Protein AF-A0A4Z0ZA68-F1 (afdb_monomer_lite)

Structure (mmCIF, N/CA/C/O backbone):
data_AF-A0A4Z0ZA68-F1
#
_entry.id   AF-A0A4Z0ZA68-F1
#
loop_
_atom_site.group_PDB
_atom_site.id
_atom_site.type_symbol
_atom_site.label_atom_id
_atom_site.label_alt_id
_atom_site.label_comp_id
_atom_site.label_asym_id
_atom_site.label_entity_id
_atom_site.label_seq_id
_atom_site.pdbx_PDB_ins_code
_atom_site.Cartn_x
_atom_site.Cartn_y
_atom_site.Cartn_z
_atom_site.occupancy
_atom_site.B_iso_or_equiv
_atom_site.auth_seq_id
_atom_site.auth_comp_id
_atom_site.auth_asym_id
_atom_site.auth_atom_id
_atom_site.pdbx_PDB_model_num
ATOM 1 N N . 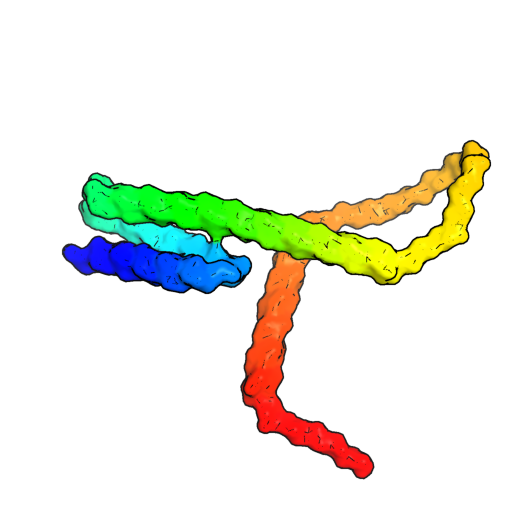MET A 1 1 ? 18.724 -2.499 -18.496 1.00 59.75 1 MET A N 1
ATOM 2 C CA . MET A 1 1 ? 17.444 -3.239 -18.357 1.00 59.75 1 MET A CA 1
ATOM 3 C C . MET A 1 1 ? 17.122 -3.664 -16.918 1.00 59.75 1 MET A C 1
ATOM 5 O O . MET A 1 1 ? 15.944 -3.691 -16.587 1.00 59.75 1 MET A O 1
ATOM 9 N N . ALA A 1 2 ? 18.108 -3.912 -16.040 1.00 76.56 2 ALA A N 1
ATOM 10 C CA . ALA A 1 2 ? 17.875 -4.369 -14.658 1.00 76.56 2 ALA A CA 1
ATOM 11 C C . ALA A 1 2 ? 16.949 -3.466 -13.809 1.00 76.56 2 ALA A C 1
ATOM 13 O O . ALA A 1 2 ? 16.067 -3.972 -13.122 1.00 76.56 2 ALA A O 1
ATOM 14 N N . ALA A 1 3 ? 17.085 -2.137 -13.904 1.00 80.25 3 ALA A N 1
ATOM 15 C CA . ALA A 1 3 ? 16.267 -1.203 -13.119 1.00 80.25 3 ALA A CA 1
ATOM 16 C C . ALA A 1 3 ? 14.764 -1.285 -13.448 1.00 80.25 3 ALA A C 1
ATOM 18 O O . ALA A 1 3 ? 13.929 -1.207 -12.553 1.00 80.25 3 ALA A O 1
ATOM 19 N N . PHE A 1 4 ? 14.404 -1.483 -14.720 1.00 85.81 4 PHE A N 1
ATOM 20 C CA . PHE A 1 4 ? 12.999 -1.595 -15.121 1.00 85.81 4 PHE A CA 1
ATOM 21 C C . PHE A 1 4 ? 12.378 -2.924 -14.672 1.00 85.81 4 PHE A C 1
ATOM 23 O O . PHE A 1 4 ? 11.275 -2.925 -14.134 1.00 85.81 4 PHE A O 1
ATOM 30 N N . ALA A 1 5 ? 13.109 -4.035 -14.808 1.00 88.81 5 ALA A N 1
ATOM 31 C CA . ALA A 1 5 ? 12.667 -5.334 -14.300 1.00 88.81 5 ALA A CA 1
ATOM 32 C C . ALA A 1 5 ? 12.456 -5.305 -12.774 1.00 88.81 5 ALA A C 1
ATOM 34 O O . ALA A 1 5 ? 11.487 -5.860 -12.260 1.00 88.81 5 ALA A O 1
ATOM 35 N N . HIS A 1 6 ? 13.321 -4.592 -12.049 1.00 90.94 6 HIS A N 1
ATOM 36 C CA . HIS A 1 6 ? 13.163 -4.398 -10.613 1.00 90.94 6 HIS A CA 1
ATOM 37 C C . HIS A 1 6 ? 11.905 -3.580 -10.263 1.00 90.94 6 HIS A C 1
ATOM 39 O O . HIS A 1 6 ? 11.153 -3.969 -9.373 1.00 90.94 6 HIS A O 1
ATOM 45 N N . LEU A 1 7 ? 11.601 -2.515 -11.017 1.00 91.94 7 LEU A N 1
ATOM 46 C CA . LEU A 1 7 ? 10.350 -1.756 -10.860 1.00 91.94 7 LEU A CA 1
ATOM 47 C C . LEU A 1 7 ? 9.101 -2.611 -11.127 1.00 91.94 7 LEU A C 1
ATOM 49 O O . LEU A 1 7 ? 8.105 -2.475 -10.419 1.00 91.94 7 LEU A O 1
ATOM 53 N N . GLN A 1 8 ? 9.145 -3.508 -12.114 1.00 92.75 8 GLN A N 1
ATOM 54 C CA . GLN A 1 8 ? 8.050 -4.448 -12.373 1.00 92.75 8 GLN A CA 1
ATOM 55 C C . GLN A 1 8 ? 7.864 -5.446 -11.225 1.00 92.75 8 GLN A C 1
ATOM 57 O O . GLN A 1 8 ? 6.730 -5.722 -10.839 1.00 92.75 8 GLN A O 1
ATOM 62 N N . ASN A 1 9 ? 8.960 -5.944 -10.646 1.00 94.31 9 ASN A N 1
ATOM 63 C CA . ASN A 1 9 ? 8.906 -6.830 -9.485 1.00 94.31 9 ASN A CA 1
ATOM 64 C C . ASN A 1 9 ? 8.286 -6.113 -8.273 1.00 94.31 9 ASN A C 1
ATOM 66 O O . ASN A 1 9 ? 7.350 -6.629 -7.672 1.00 94.31 9 ASN A O 1
ATOM 70 N N . LEU A 1 10 ? 8.709 -4.878 -7.982 1.00 93.25 10 LEU A N 1
ATOM 71 C CA . LEU A 1 10 ? 8.099 -4.067 -6.922 1.00 93.25 10 LEU A CA 1
ATOM 72 C C . LEU A 1 10 ? 6.602 -3.830 -7.164 1.00 93.25 10 LEU A C 1
ATOM 74 O O . LEU A 1 10 ? 5.805 -3.955 -6.239 1.00 93.25 10 LEU A O 1
ATOM 78 N N . HIS A 1 11 ? 6.193 -3.556 -8.406 1.00 94.75 11 HIS A N 1
ATOM 79 C CA . HIS A 1 11 ? 4.773 -3.434 -8.746 1.00 94.75 11 HIS A CA 1
ATOM 80 C C . HIS A 1 11 ? 3.997 -4.737 -8.474 1.00 94.75 11 HIS A C 1
ATOM 82 O O . HIS A 1 11 ? 2.911 -4.686 -7.899 1.00 94.75 11 HIS A O 1
ATOM 88 N N . ALA A 1 12 ? 4.552 -5.899 -8.831 1.00 94.81 12 ALA A N 1
ATOM 89 C CA . ALA A 1 12 ? 3.939 -7.199 -8.545 1.00 94.81 12 ALA A CA 1
ATOM 90 C C . ALA A 1 12 ? 3.862 -7.499 -7.034 1.00 94.81 12 ALA A C 1
ATOM 92 O O . ALA A 1 12 ? 2.867 -8.035 -6.543 1.00 94.81 12 ALA A O 1
ATOM 93 N N . GLN A 1 13 ? 4.884 -7.109 -6.269 1.00 95.00 13 GLN A N 1
ATOM 94 C CA . GLN A 1 13 ? 4.868 -7.221 -4.810 1.00 95.00 13 GLN A CA 1
ATOM 95 C C . GLN A 1 13 ? 3.766 -6.359 -4.194 1.00 95.00 13 GLN A C 1
ATOM 97 O O . GLN A 1 13 ? 3.031 -6.847 -3.339 1.00 95.00 13 GLN A O 1
ATOM 102 N N . ILE A 1 14 ? 3.590 -5.120 -4.668 1.00 94.38 14 ILE A N 1
ATOM 103 C CA . ILE A 1 14 ? 2.505 -4.240 -4.217 1.00 94.38 14 ILE A CA 1
ATOM 104 C C . ILE A 1 14 ? 1.148 -4.908 -4.457 1.00 94.38 14 ILE A C 1
ATOM 106 O O . ILE A 1 14 ? 0.334 -4.966 -3.539 1.00 94.38 14 ILE A O 1
ATOM 110 N N . THR A 1 15 ? 0.905 -5.473 -5.644 1.00 93.56 15 THR A N 1
ATOM 111 C CA . THR A 1 15 ? -0.368 -6.159 -5.920 1.00 93.56 15 THR A CA 1
ATOM 112 C C . THR A 1 15 ? -0.589 -7.378 -5.026 1.00 93.56 15 THR A C 1
ATOM 114 O O . THR A 1 15 ? -1.704 -7.581 -4.554 1.00 93.56 15 THR A O 1
ATOM 117 N N . ASN A 1 16 ? 0.463 -8.146 -4.725 1.00 94.69 16 ASN A N 1
ATOM 118 C CA . ASN A 1 16 ? 0.367 -9.302 -3.830 1.00 94.69 16 ASN A CA 1
ATOM 119 C C . ASN A 1 16 ? 0.073 -8.889 -2.383 1.00 94.69 16 ASN A C 1
ATOM 121 O O . ASN A 1 16 ? -0.750 -9.515 -1.723 1.00 94.69 16 ASN A O 1
ATOM 125 N N . ILE A 1 17 ? 0.698 -7.813 -1.895 1.00 91.06 17 ILE A N 1
ATOM 126 C CA . ILE A 1 17 ? 0.417 -7.264 -0.561 1.00 91.06 17 ILE A CA 1
ATOM 127 C C . ILE A 1 17 ? -1.041 -6.793 -0.482 1.00 91.06 17 ILE A C 1
ATOM 129 O O . ILE A 1 17 ? -1.733 -7.063 0.498 1.00 91.06 17 ILE A O 1
ATOM 133 N N . LEU A 1 18 ? -1.526 -6.118 -1.527 1.00 91.81 18 LEU A N 1
ATOM 134 C CA . LEU A 1 18 ? -2.895 -5.604 -1.584 1.00 91.81 18 LEU A CA 1
ATOM 135 C C . LEU A 1 18 ? -3.963 -6.690 -1.764 1.00 91.81 18 LEU A C 1
ATOM 137 O O . LEU A 1 18 ? -5.137 -6.404 -1.532 1.00 91.81 18 LEU A O 1
ATOM 141 N N . ALA A 1 19 ? -3.584 -7.918 -2.129 1.00 91.75 19 ALA A N 1
ATOM 142 C CA . ALA A 1 19 ? -4.512 -9.044 -2.223 1.00 91.75 19 ALA A CA 1
ATOM 143 C C . ALA A 1 19 ? -5.084 -9.454 -0.855 1.00 91.75 19 ALA A C 1
ATOM 145 O O . ALA A 1 19 ? -6.187 -9.994 -0.791 1.00 91.75 19 ALA A O 1
ATOM 146 N N . VAL A 1 20 ? -4.367 -9.167 0.239 1.00 90.00 20 VAL A N 1
ATOM 147 C CA . VAL A 1 20 ? -4.823 -9.425 1.611 1.00 90.00 20 VAL A CA 1
ATOM 148 C C . VAL A 1 20 ? -5.087 -8.083 2.302 1.00 90.00 20 VAL A C 1
ATOM 150 O O . VAL A 1 20 ? -4.148 -7.466 2.808 1.00 90.00 20 VAL A O 1
ATOM 153 N N . PRO A 1 21 ? -6.334 -7.581 2.323 1.00 85.88 21 PRO A N 1
ATOM 154 C CA . PRO A 1 21 ? -6.635 -6.256 2.855 1.00 85.88 21 PRO A CA 1
ATOM 155 C C . PRO A 1 21 ? -6.515 -6.228 4.385 1.00 85.88 21 PRO A C 1
ATOM 157 O O . PRO A 1 21 ? -7.303 -6.845 5.097 1.00 85.88 21 PRO A O 1
ATOM 160 N N . SER A 1 22 ? -5.542 -5.477 4.900 1.00 89.88 22 SER A N 1
ATOM 161 C CA . SER A 1 22 ? -5.359 -5.213 6.332 1.00 89.88 22 SER A CA 1
ATOM 162 C C . SER A 1 22 ? -4.625 -3.885 6.537 1.00 89.88 22 SER A C 1
ATOM 164 O O . SER A 1 22 ? -3.995 -3.378 5.605 1.00 89.88 22 SER A O 1
ATOM 166 N N . LEU A 1 23 ? -4.676 -3.318 7.750 1.00 87.31 23 LEU A N 1
ATOM 167 C CA . LEU A 1 23 ? -3.925 -2.099 8.079 1.00 87.31 23 LEU A CA 1
ATOM 168 C C . LEU A 1 23 ? -2.420 -2.294 7.813 1.00 87.31 23 LEU A C 1
ATOM 170 O O . LEU A 1 23 ? -1.803 -1.467 7.145 1.00 87.31 23 LEU A O 1
ATOM 174 N N . LEU A 1 24 ? -1.867 -3.426 8.262 1.00 90.38 24 LEU A N 1
ATOM 175 C CA . LEU A 1 24 ? -0.468 -3.803 8.054 1.00 90.38 24 LEU A CA 1
ATOM 176 C C . LEU A 1 24 ? -0.132 -3.934 6.565 1.00 90.38 24 LEU A C 1
ATOM 178 O O . LEU A 1 24 ? 0.884 -3.405 6.113 1.00 90.38 24 LEU A O 1
ATOM 182 N N . SER A 1 25 ? -1.003 -4.574 5.781 1.00 90.25 25 SER A N 1
ATOM 183 C CA . SER A 1 25 ? -0.822 -4.715 4.334 1.00 90.25 25 SER A CA 1
ATOM 184 C C . SER A 1 25 ? -0.792 -3.357 3.634 1.00 90.25 25 SER A C 1
ATOM 186 O O . SER A 1 25 ? 0.091 -3.107 2.818 1.00 90.25 25 SER A O 1
ATOM 188 N N . TYR A 1 26 ? -1.712 -2.445 3.966 1.00 90.81 26 TYR A N 1
ATOM 189 C CA . TYR A 1 26 ? -1.728 -1.108 3.367 1.00 90.81 26 TYR A CA 1
ATOM 190 C C . TYR A 1 26 ? -0.486 -0.295 3.740 1.00 90.81 26 TYR A C 1
ATOM 192 O O . TYR A 1 26 ? 0.100 0.342 2.866 1.00 90.81 26 TYR A O 1
ATOM 200 N N . SER A 1 27 ? -0.044 -0.352 4.998 1.00 91.69 27 SER A N 1
ATOM 201 C CA . SER A 1 27 ? 1.192 0.305 5.439 1.00 91.69 27 SER A CA 1
ATOM 202 C C . SER A 1 27 ? 2.419 -0.254 4.717 1.00 91.69 27 SER A C 1
ATOM 204 O O . SER A 1 27 ? 3.222 0.508 4.181 1.00 91.69 27 SER A O 1
ATOM 206 N N . ARG A 1 28 ? 2.529 -1.584 4.602 1.00 93.44 28 ARG A N 1
ATOM 207 C CA . ARG A 1 28 ? 3.628 -2.240 3.882 1.00 93.44 28 ARG A CA 1
ATOM 208 C C . ARG A 1 28 ? 3.626 -1.884 2.396 1.00 93.44 28 ARG A C 1
ATOM 210 O O . ARG A 1 28 ? 4.675 -1.562 1.846 1.00 93.44 28 ARG A O 1
ATOM 217 N N . ALA A 1 29 ? 2.453 -1.869 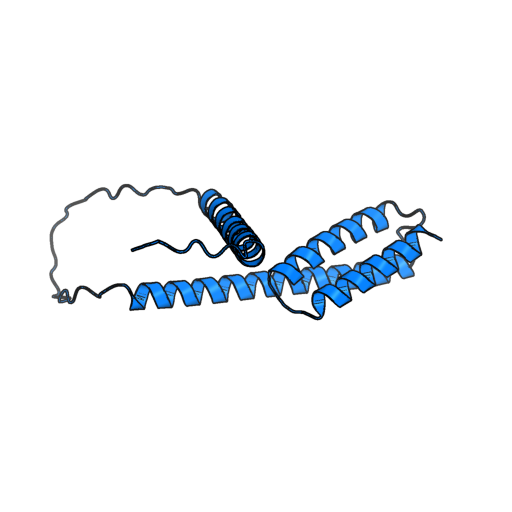1.760 1.00 94.06 29 ALA A N 1
ATOM 218 C CA . ALA A 1 29 ? 2.304 -1.455 0.368 1.00 94.06 29 ALA A CA 1
ATOM 219 C C . ALA A 1 29 ? 2.743 0.003 0.155 1.00 94.06 29 ALA A C 1
ATOM 221 O O . ALA A 1 29 ? 3.405 0.296 -0.840 1.00 94.06 29 ALA A O 1
ATOM 222 N N . LEU A 1 30 ? 2.432 0.913 1.087 1.00 94.75 30 LEU A N 1
ATOM 223 C CA . LEU A 1 30 ? 2.898 2.302 1.031 1.00 94.75 30 LEU A CA 1
ATOM 224 C C . LEU A 1 30 ? 4.428 2.396 1.076 1.00 94.75 30 LEU A C 1
ATOM 226 O O . LEU A 1 30 ? 5.003 3.094 0.240 1.00 94.75 30 LEU A O 1
ATOM 230 N N . SER A 1 31 ? 5.091 1.652 1.966 1.00 95.00 31 SER A N 1
ATOM 231 C CA . SER A 1 31 ? 6.559 1.602 2.022 1.00 95.00 31 SER A CA 1
ATOM 232 C C . SER A 1 31 ? 7.168 1.084 0.713 1.00 95.00 31 SER A C 1
ATOM 234 O O . SER A 1 31 ? 8.101 1.688 0.181 1.00 95.00 31 SER A O 1
ATOM 236 N N . THR A 1 32 ? 6.601 0.024 0.128 1.00 94.62 32 THR A N 1
ATOM 237 C CA . THR A 1 32 ? 7.058 -0.512 -1.166 1.00 94.62 32 THR A CA 1
ATOM 238 C C . THR A 1 32 ? 6.818 0.474 -2.320 1.00 94.62 32 THR A C 1
ATOM 240 O O . THR A 1 32 ? 7.647 0.591 -3.222 1.00 94.62 32 THR A O 1
ATOM 243 N N . ILE A 1 33 ? 5.724 1.246 -2.297 1.00 95.31 33 ILE A N 1
ATOM 244 C CA . ILE A 1 33 ? 5.459 2.315 -3.279 1.00 95.31 33 ILE A CA 1
ATOM 245 C C . ILE A 1 33 ? 6.492 3.447 -3.167 1.00 95.31 33 ILE A C 1
ATOM 247 O O . ILE A 1 33 ? 6.903 4.026 -4.181 1.00 95.31 33 ILE A O 1
ATOM 251 N N . GLU A 1 34 ? 6.924 3.792 -1.957 1.00 94.38 34 GLU A N 1
ATOM 252 C CA . GLU A 1 34 ? 7.966 4.801 -1.750 1.00 94.38 34 GLU A CA 1
ATOM 253 C C . GLU A 1 34 ? 9.318 4.340 -2.292 1.00 94.38 34 GLU A C 1
ATOM 255 O O . GLU A 1 34 ? 9.991 5.109 -2.985 1.00 94.38 34 GLU A O 1
ATOM 260 N N . GLU A 1 35 ? 9.684 3.082 -2.049 1.00 93.12 35 GLU A N 1
ATOM 261 C CA . GLU A 1 35 ? 10.866 2.450 -2.637 1.00 93.12 35 GLU A CA 1
ATOM 262 C C . GLU A 1 35 ? 10.795 2.454 -4.170 1.00 93.12 35 GLU A C 1
ATOM 264 O O . GLU A 1 35 ? 11.698 2.976 -4.831 1.00 93.12 35 GLU A O 1
ATOM 269 N N . PHE A 1 36 ? 9.671 2.001 -4.737 1.00 94.88 36 PHE A N 1
ATOM 270 C CA . PHE A 1 36 ? 9.407 2.069 -6.174 1.00 94.88 36 PHE A CA 1
ATOM 271 C C . PHE A 1 36 ? 9.624 3.489 -6.712 1.00 94.88 36 PHE A C 1
ATOM 273 O O . PHE A 1 36 ? 10.281 3.688 -7.733 1.00 94.88 36 PHE A O 1
ATOM 280 N N . THR A 1 37 ? 9.109 4.503 -6.015 1.00 92.75 37 THR A N 1
ATOM 281 C CA . THR A 1 37 ? 9.206 5.903 -6.447 1.00 92.75 37 THR A CA 1
ATOM 282 C C . THR A 1 37 ? 10.645 6.413 -6.426 1.00 92.75 37 THR A C 1
ATOM 284 O O . THR A 1 37 ? 11.038 7.147 -7.337 1.00 92.75 37 THR A O 1
ATOM 287 N N . LYS A 1 38 ? 11.443 6.029 -5.421 1.00 92.56 38 LYS A N 1
ATOM 288 C CA . LYS A 1 38 ? 12.871 6.379 -5.336 1.00 92.56 38 LYS A CA 1
ATOM 289 C C . LYS A 1 38 ? 13.634 5.802 -6.529 1.00 92.56 38 LYS A C 1
ATOM 291 O O . LYS A 1 38 ? 14.310 6.546 -7.237 1.00 92.56 38 LYS A O 1
ATOM 296 N N . ILE A 1 39 ? 13.434 4.518 -6.816 1.00 90.25 39 ILE A N 1
ATOM 297 C CA . ILE A 1 39 ? 14.114 3.817 -7.914 1.00 90.25 39 ILE A CA 1
ATOM 298 C C . ILE A 1 39 ? 13.647 4.335 -9.279 1.00 90.25 39 ILE A C 1
ATOM 300 O O . ILE A 1 39 ? 14.437 4.526 -10.201 1.00 90.25 39 ILE A O 1
ATOM 304 N N . ALA A 1 40 ? 12.361 4.645 -9.423 1.00 90.56 40 ALA A N 1
ATOM 305 C CA . ALA A 1 40 ? 11.818 5.170 -10.669 1.00 90.56 40 ALA A CA 1
ATOM 306 C C . ALA A 1 40 ? 12.244 6.623 -10.959 1.00 90.56 40 ALA A C 1
ATOM 308 O O . ALA A 1 40 ? 12.054 7.100 -12.082 1.00 90.56 40 ALA A O 1
ATOM 309 N N . LYS A 1 41 ? 12.778 7.345 -9.964 1.00 89.50 41 LYS A N 1
ATOM 310 C CA . LYS A 1 41 ? 13.415 8.662 -10.133 1.00 89.50 41 LYS A CA 1
ATOM 311 C C . LYS A 1 41 ? 14.902 8.542 -10.470 1.00 89.50 41 LYS A C 1
ATOM 313 O O . LYS A 1 41 ? 15.376 9.327 -11.279 1.00 89.50 41 LYS A O 1
ATOM 318 N N . SER A 1 42 ? 15.606 7.571 -9.887 1.00 88.06 42 SER A N 1
ATOM 319 C CA . SER A 1 42 ? 17.027 7.309 -10.167 1.00 88.06 42 SER A CA 1
ATOM 320 C C . SER A 1 42 ? 17.268 6.447 -11.413 1.00 88.06 42 SER A C 1
ATOM 322 O O . SER A 1 42 ? 18.410 6.259 -11.824 1.00 88.06 42 SER A O 1
ATOM 324 N N . SER A 1 43 ? 16.205 5.919 -12.026 1.00 87.81 43 SER A N 1
ATOM 325 C CA . SER A 1 43 ? 16.276 5.169 -13.280 1.00 87.81 43 SER A CA 1
ATOM 326 C C . SER A 1 43 ? 16.909 6.007 -14.401 1.00 87.81 43 SER A C 1
ATOM 328 O O . SER A 1 43 ? 16.565 7.180 -14.536 1.00 87.81 43 SER A O 1
ATOM 330 N N . PRO A 1 44 ? 17.747 5.410 -15.272 1.00 84.31 44 PRO A N 1
ATOM 331 C CA . PRO A 1 44 ? 18.401 6.116 -16.377 1.00 84.31 44 PRO A CA 1
ATOM 332 C C . PRO A 1 44 ? 17.426 6.713 -17.403 1.00 84.31 44 PRO A C 1
ATOM 334 O O . PRO A 1 44 ? 17.814 7.587 -18.169 1.00 84.31 44 PRO A O 1
ATOM 337 N N . ASN A 1 45 ? 16.165 6.263 -17.438 1.00 85.62 45 ASN A N 1
ATOM 338 C CA . ASN A 1 45 ? 15.134 6.859 -18.291 1.00 85.62 45 ASN A CA 1
ATOM 339 C C . ASN A 1 45 ? 13.798 7.025 -17.533 1.00 85.62 45 ASN A C 1
ATOM 341 O O . ASN A 1 45 ? 12.852 6.253 -17.736 1.00 85.62 45 ASN A O 1
ATOM 345 N N . PRO A 1 46 ? 13.704 8.015 -16.626 1.00 84.44 46 PRO A N 1
ATOM 346 C CA . PRO A 1 46 ? 12.597 8.142 -15.675 1.00 84.44 46 PRO A CA 1
ATOM 347 C C . PRO A 1 46 ? 11.279 8.597 -16.322 1.00 84.44 46 PRO A C 1
ATOM 349 O O . PRO A 1 46 ? 10.220 8.467 -15.694 1.00 84.44 46 PRO A O 1
ATOM 352 N N . HIS A 1 47 ? 11.353 9.108 -17.556 1.00 89.19 47 HIS A N 1
ATOM 353 C CA . HIS A 1 47 ? 10.234 9.574 -18.380 1.00 89.19 47 HIS A CA 1
ATOM 354 C C . HIS A 1 47 ? 9.815 8.566 -19.455 1.00 89.19 47 HIS A C 1
ATOM 356 O O . HIS A 1 47 ? 8.976 8.881 -20.295 1.00 89.19 47 HIS A O 1
ATOM 362 N N . SER A 1 48 ? 10.368 7.348 -19.438 1.00 91.62 48 SER A N 1
ATOM 363 C CA . SER A 1 48 ? 9.896 6.306 -20.348 1.00 91.62 48 SER A CA 1
ATOM 364 C C . SER A 1 48 ? 8.399 6.027 -20.120 1.00 91.62 48 SER A C 1
ATOM 366 O O . SER A 1 48 ? 7.953 5.959 -18.967 1.00 91.62 48 SER A O 1
ATOM 368 N N . PRO A 1 49 ? 7.604 5.837 -21.190 1.00 90.62 49 PRO A N 1
ATOM 369 C CA . PRO A 1 49 ? 6.153 5.665 -21.082 1.00 90.62 49 PRO A CA 1
ATOM 370 C C . PRO A 1 49 ? 5.770 4.473 -20.196 1.00 90.62 49 PRO A C 1
ATOM 372 O O . PRO A 1 49 ? 4.814 4.550 -19.428 1.00 90.62 49 PRO A O 1
ATOM 375 N N . ALA A 1 50 ? 6.571 3.404 -20.214 1.00 89.38 50 ALA A N 1
ATOM 376 C CA . ALA A 1 50 ? 6.371 2.239 -19.360 1.00 89.38 50 ALA A CA 1
ATOM 377 C C . ALA A 1 50 ? 6.554 2.554 -17.860 1.00 89.38 50 ALA A C 1
ATOM 379 O O . ALA A 1 50 ? 5.764 2.106 -17.031 1.00 89.38 50 ALA A O 1
ATOM 380 N N . ILE A 1 51 ? 7.560 3.359 -17.494 1.00 90.25 51 ILE A N 1
ATOM 381 C CA . ILE A 1 51 ? 7.762 3.792 -16.101 1.00 90.25 51 ILE A CA 1
ATOM 382 C C . ILE A 1 51 ? 6.654 4.755 -15.669 1.00 90.25 51 ILE A C 1
ATOM 384 O O . ILE A 1 51 ? 6.202 4.682 -14.528 1.00 90.25 51 ILE A O 1
ATOM 388 N N . LEU A 1 52 ? 6.192 5.634 -16.562 1.00 92.00 52 LEU A N 1
ATOM 389 C CA . LEU A 1 52 ? 5.077 6.540 -16.277 1.00 92.00 52 LEU A CA 1
ATOM 390 C C . LEU A 1 52 ? 3.770 5.779 -16.017 1.00 92.00 52 LEU A C 1
ATOM 392 O O . LEU A 1 52 ? 3.072 6.104 -15.057 1.00 92.00 52 LEU A O 1
ATOM 396 N N . ALA A 1 53 ? 3.480 4.734 -16.795 1.00 93.12 53 ALA A N 1
ATOM 397 C CA . ALA A 1 53 ? 2.324 3.867 -16.568 1.00 93.12 53 ALA A CA 1
ATOM 398 C C . ALA A 1 53 ? 2.388 3.173 -15.195 1.00 93.12 53 ALA A C 1
ATOM 400 O O . ALA A 1 53 ? 1.430 3.225 -14.424 1.00 93.12 53 ALA A O 1
AT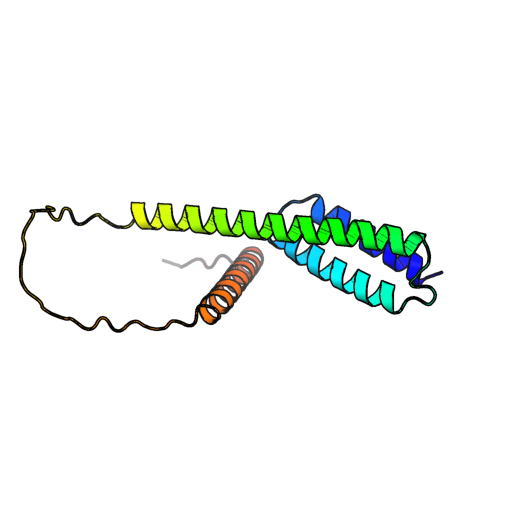OM 401 N N . LEU A 1 54 ? 3.543 2.600 -14.832 1.00 92.75 54 LEU A N 1
ATOM 402 C CA . LEU A 1 54 ? 3.725 1.985 -13.512 1.00 92.75 54 LEU A CA 1
ATOM 403 C C . LEU A 1 54 ? 3.625 3.015 -12.372 1.00 92.75 54 LEU A C 1
ATOM 405 O O . LEU A 1 54 ? 2.987 2.744 -11.357 1.00 92.75 54 LEU A O 1
ATOM 409 N N . LYS A 1 55 ? 4.189 4.220 -12.543 1.00 93.31 55 LYS A N 1
ATOM 410 C CA . LYS A 1 55 ? 4.041 5.330 -11.583 1.00 93.31 55 LYS A CA 1
ATOM 411 C C . LYS A 1 55 ? 2.576 5.710 -11.386 1.00 93.3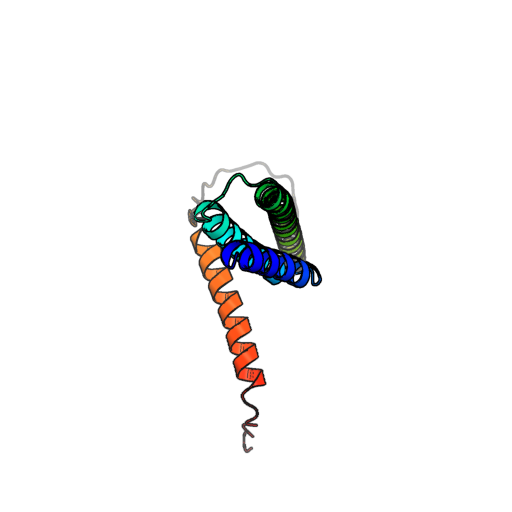1 55 LYS A C 1
ATOM 413 O O . LYS A 1 55 ? 2.163 5.937 -10.251 1.00 93.31 55 LYS A O 1
ATOM 418 N N . HIS A 1 56 ? 1.797 5.776 -12.464 1.00 94.38 56 HIS A N 1
ATOM 419 C CA . HIS A 1 56 ? 0.370 6.069 -12.383 1.00 94.38 56 HIS A CA 1
ATOM 420 C C . HIS A 1 56 ? -0.366 5.022 -11.536 1.00 94.38 56 HIS A C 1
ATOM 422 O O . HIS A 1 56 ? -1.050 5.394 -10.582 1.00 94.38 56 HIS A O 1
ATOM 428 N N . ASN A 1 57 ? -0.137 3.731 -11.791 1.00 93.75 57 ASN A N 1
ATOM 429 C CA . ASN A 1 57 ? -0.727 2.649 -10.997 1.00 93.75 57 ASN A CA 1
ATOM 430 C C . ASN A 1 57 ? -0.324 2.735 -9.517 1.00 93.75 57 ASN A C 1
ATOM 432 O O . ASN A 1 57 ? -1.182 2.684 -8.637 1.00 93.75 57 ASN A O 1
ATOM 436 N N . CYS A 1 58 ? 0.960 2.961 -9.226 1.00 93.75 58 CYS A N 1
ATOM 437 C CA . CYS A 1 58 ? 1.446 3.133 -7.854 1.00 93.75 58 CYS A CA 1
ATOM 438 C C . CYS A 1 58 ? 0.800 4.335 -7.141 1.00 93.75 58 CYS A C 1
ATOM 440 O O . CYS A 1 58 ? 0.500 4.255 -5.950 1.00 93.75 58 CYS A O 1
ATOM 442 N N . ASN A 1 59 ? 0.528 5.433 -7.853 1.00 93.81 59 ASN A N 1
ATOM 443 C CA . ASN A 1 59 ? -0.186 6.582 -7.291 1.00 93.81 59 ASN A CA 1
ATOM 444 C C . ASN A 1 59 ? -1.646 6.246 -6.956 1.00 93.81 59 ASN A C 1
ATOM 446 O O . ASN A 1 59 ? -2.143 6.660 -5.905 1.00 93.81 59 ASN A O 1
ATOM 450 N N . VAL A 1 60 ? -2.321 5.471 -7.811 1.00 94.75 60 VAL A N 1
ATOM 451 C CA . VAL A 1 60 ? -3.676 4.969 -7.538 1.00 94.75 60 VAL A CA 1
ATOM 452 C C . VAL A 1 60 ? -3.663 4.076 -6.297 1.00 94.75 60 VAL A C 1
ATOM 454 O O . VAL A 1 60 ? -4.437 4.312 -5.369 1.00 94.75 60 VAL A O 1
ATOM 457 N N . TYR A 1 61 ? -2.732 3.121 -6.212 1.00 93.69 61 TYR A N 1
ATOM 458 C CA . TYR A 1 61 ? -2.584 2.265 -5.032 1.00 93.69 61 TYR A CA 1
ATOM 459 C C . TYR A 1 61 ? -2.316 3.074 -3.763 1.00 93.69 61 TYR A C 1
ATOM 461 O O . TYR A 1 61 ? -2.958 2.832 -2.742 1.00 93.69 61 TYR A O 1
ATOM 469 N N . LYS A 1 62 ? -1.447 4.089 -3.824 1.00 94.62 62 LYS A N 1
ATOM 470 C CA . LYS A 1 62 ? -1.167 4.984 -2.694 1.00 94.62 62 LYS A CA 1
ATOM 471 C C . LYS A 1 62 ? -2.426 5.694 -2.203 1.00 94.62 62 LYS A C 1
ATOM 473 O O . LYS A 1 62 ? -2.658 5.777 -0.996 1.00 94.62 62 LYS A O 1
ATOM 478 N N . MET A 1 63 ? -3.241 6.220 -3.114 1.00 95.25 63 MET A N 1
ATOM 479 C CA . MET A 1 63 ? -4.496 6.883 -2.761 1.00 95.25 63 MET A CA 1
ATOM 480 C C . MET A 1 63 ? -5.470 5.909 -2.084 1.00 95.25 63 MET A C 1
ATOM 482 O O . MET A 1 63 ? -6.034 6.238 -1.037 1.00 95.25 63 MET A O 1
ATOM 486 N N . LEU A 1 64 ? -5.621 4.704 -2.643 1.00 92.44 64 LEU A N 1
ATOM 487 C CA . LEU A 1 64 ? -6.491 3.662 -2.098 1.00 92.44 64 LEU A CA 1
ATOM 488 C C . LEU A 1 64 ? -6.037 3.209 -0.708 1.00 92.44 64 LEU A C 1
ATOM 490 O O . LEU A 1 64 ? -6.854 3.195 0.207 1.00 92.44 64 LEU A O 1
ATOM 494 N N . CYS A 1 65 ? -4.742 2.942 -0.513 1.00 92.62 65 CYS A N 1
ATOM 495 C CA . CYS A 1 65 ? -4.183 2.563 0.788 1.00 92.62 65 CYS A CA 1
ATOM 496 C C . CYS A 1 65 ? -4.487 3.619 1.853 1.00 92.62 65 CYS A C 1
ATOM 498 O O . CYS A 1 65 ? -5.043 3.302 2.900 1.00 92.62 65 CYS A O 1
ATOM 500 N N . ASN A 1 66 ? -4.207 4.894 1.565 1.00 92.19 66 ASN A N 1
ATOM 501 C CA . ASN A 1 66 ? -4.477 5.986 2.503 1.00 92.19 66 ASN A CA 1
ATOM 502 C C . ASN A 1 66 ? -5.971 6.135 2.819 1.00 92.19 66 ASN A C 1
ATOM 504 O O . ASN A 1 66 ? -6.347 6.425 3.956 1.00 92.19 66 ASN A O 1
ATOM 508 N N . LYS A 1 67 ? -6.845 5.944 1.823 1.00 92.88 67 LYS A N 1
ATOM 509 C CA . LYS A 1 67 ? -8.297 5.961 2.033 1.00 92.88 67 LYS A CA 1
ATOM 510 C C . LYS A 1 67 ? -8.733 4.812 2.946 1.00 92.88 67 LYS A C 1
ATOM 512 O O . LYS A 1 67 ? -9.485 5.061 3.886 1.00 92.88 67 LYS A O 1
ATOM 517 N N . SER A 1 68 ? -8.239 3.601 2.701 1.00 91.56 68 SER A N 1
ATOM 518 C CA . SER A 1 68 ? -8.556 2.416 3.501 1.00 91.56 68 SER A CA 1
ATOM 519 C C . SER A 1 68 ? -8.035 2.527 4.930 1.00 91.56 68 SER A C 1
ATOM 521 O O . SER A 1 68 ? -8.792 2.273 5.859 1.00 91.56 68 SER A O 1
ATOM 523 N N . ILE A 1 69 ? -6.799 2.996 5.126 1.00 91.31 69 ILE A N 1
ATOM 524 C CA . ILE A 1 69 ? -6.219 3.234 6.457 1.00 91.31 69 ILE A CA 1
ATOM 525 C C . ILE A 1 69 ? -7.092 4.203 7.258 1.00 91.31 69 ILE A C 1
ATOM 527 O O . ILE A 1 69 ? -7.506 3.880 8.368 1.00 91.31 69 ILE A O 1
ATOM 531 N N . ARG A 1 70 ? -7.456 5.358 6.681 1.00 91.56 70 ARG A N 1
ATOM 532 C CA . ARG A 1 70 ? -8.347 6.320 7.354 1.00 91.56 70 ARG A CA 1
ATOM 533 C C . ARG A 1 70 ? -9.692 5.703 7.724 1.00 91.56 70 ARG A C 1
ATOM 535 O O . ARG A 1 70 ? -10.208 5.971 8.804 1.00 91.56 70 ARG A O 1
ATOM 542 N N . HIS A 1 71 ? -10.260 4.891 6.835 1.00 90.75 71 HIS A N 1
ATOM 543 C CA . HIS A 1 71 ? -11.534 4.236 7.096 1.00 90.75 71 HIS A CA 1
ATOM 544 C C . HIS A 1 71 ? -11.436 3.220 8.240 1.00 90.75 71 HIS A C 1
ATOM 546 O O . HIS A 1 71 ? -12.271 3.250 9.140 1.00 90.75 71 HIS A O 1
ATOM 552 N N . LEU A 1 72 ? -10.400 2.376 8.242 1.00 87.81 72 LEU A N 1
ATOM 553 C CA . LEU A 1 72 ? -10.164 1.378 9.287 1.00 87.81 72 LEU A CA 1
ATOM 554 C C . LEU A 1 72 ? -9.920 2.030 10.653 1.00 87.81 72 LEU A C 1
ATOM 556 O O . LEU A 1 72 ? -10.518 1.611 11.639 1.00 87.81 72 LEU A O 1
ATOM 560 N N . ILE A 1 73 ? -9.125 3.103 10.706 1.00 88.44 73 ILE A N 1
ATOM 561 C CA . ILE A 1 73 ? -8.885 3.860 11.945 1.00 88.44 73 ILE A CA 1
ATOM 562 C C . ILE A 1 73 ? -10.191 4.474 12.470 1.00 88.44 73 ILE A C 1
ATOM 564 O O . ILE A 1 73 ? -10.497 4.361 13.656 1.00 88.44 73 ILE A O 1
ATOM 568 N N . ALA A 1 74 ? -11.001 5.082 11.596 1.00 88.25 74 ALA A N 1
ATOM 569 C CA . ALA A 1 74 ? -12.286 5.656 11.996 1.00 88.25 74 ALA A CA 1
ATOM 570 C C . ALA A 1 74 ? -13.265 4.588 12.515 1.00 88.25 74 ALA A C 1
ATOM 572 O O . ALA A 1 74 ? -13.977 4.824 13.492 1.00 88.25 74 ALA A O 1
ATOM 573 N N . GLN A 1 75 ? -13.292 3.406 11.891 1.00 88.69 75 GLN A N 1
ATOM 574 C CA . GLN A 1 75 ? -14.092 2.277 12.366 1.00 88.69 75 GLN A CA 1
ATOM 575 C C . GLN A 1 75 ? -13.620 1.775 13.736 1.00 88.69 75 GLN A C 1
ATOM 577 O O . GLN A 1 75 ? -14.457 1.565 14.616 1.00 88.69 75 GLN A O 1
ATOM 582 N N . ALA A 1 76 ? -12.306 1.626 13.930 1.00 86.06 76 ALA A N 1
ATOM 583 C CA . ALA A 1 76 ? -11.716 1.204 15.198 1.00 86.06 76 ALA A CA 1
ATOM 584 C C . ALA A 1 76 ? -12.052 2.193 16.327 1.00 86.06 76 ALA A C 1
ATOM 586 O O . ALA A 1 76 ? -12.600 1.789 17.351 1.00 86.06 76 ALA A O 1
ATOM 587 N N . SER A 1 77 ? -11.867 3.495 16.092 1.00 82.81 77 SER A N 1
ATOM 588 C CA . SER A 1 77 ? -12.211 4.546 17.060 1.00 82.81 77 SER A CA 1
ATOM 589 C C . SER A 1 77 ? -13.711 4.575 17.389 1.00 82.81 77 SER A C 1
ATOM 591 O O . SER A 1 77 ? -14.111 4.679 18.550 1.00 82.81 77 SER A O 1
ATOM 593 N N . ALA A 1 78 ? -14.584 4.414 16.387 1.00 85.81 78 ALA A N 1
ATOM 594 C CA . ALA A 1 78 ? -16.026 4.346 16.617 1.00 85.81 78 ALA A CA 1
ATOM 595 C C . ALA A 1 78 ? -16.435 3.104 17.429 1.00 85.81 78 ALA A C 1
ATOM 597 O O . ALA A 1 78 ? -17.402 3.155 18.195 1.00 85.81 78 ALA A O 1
ATOM 598 N N . HIS A 1 79 ? -15.733 1.984 17.249 1.00 82.62 79 HIS A N 1
ATOM 599 C CA . HIS A 1 79 ? -15.947 0.764 18.020 1.00 82.62 79 HIS A CA 1
ATOM 600 C C . HIS A 1 79 ? -15.503 0.937 19.476 1.00 82.62 79 HIS A C 1
ATOM 602 O O . HIS A 1 79 ? -16.282 0.668 20.391 1.00 82.62 79 HIS A O 1
ATOM 608 N N . GLU A 1 80 ? -14.301 1.464 19.683 1.00 82.38 80 GLU A N 1
ATOM 609 C CA . GLU A 1 80 ? -13.738 1.782 20.993 1.00 82.38 80 GLU A CA 1
ATOM 610 C C . GLU A 1 80 ? -14.655 2.727 21.789 1.00 82.38 80 GLU A C 1
ATOM 612 O O . GLU A 1 80 ? -15.053 2.419 22.913 1.00 82.38 80 GLU A O 1
ATOM 617 N N . HIS A 1 81 ? -15.134 3.813 21.171 1.00 79.50 81 HIS A N 1
ATOM 618 C CA . HIS A 1 81 ? -16.079 4.742 21.806 1.00 79.50 81 HIS A CA 1
ATOM 619 C C . HIS A 1 81 ? -17.399 4.074 22.219 1.00 79.50 81 HIS A C 1
ATOM 621 O O . HIS A 1 81 ? -17.977 4.392 23.263 1.00 79.50 81 HIS A O 1
ATOM 627 N N . LYS A 1 82 ? -17.900 3.118 21.422 1.00 79.06 82 LYS A N 1
ATOM 628 C CA . LYS A 1 82 ? -19.086 2.323 21.785 1.00 79.06 82 LYS A CA 1
ATOM 629 C C . LYS A 1 82 ? -18.805 1.413 22.979 1.00 79.06 82 LYS A C 1
ATOM 631 O O . LYS A 1 82 ? -19.684 1.282 23.831 1.00 79.06 82 LYS A O 1
ATOM 636 N N . MET A 1 83 ? -17.622 0.806 23.052 1.00 78.25 83 MET A N 1
ATOM 637 C CA . MET A 1 83 ? -17.229 -0.037 24.183 1.00 78.25 83 MET A CA 1
ATOM 638 C C . MET A 1 83 ? -17.079 0.782 25.463 1.00 78.25 83 MET A C 1
ATOM 640 O O . MET A 1 83 ? -17.683 0.419 26.470 1.00 78.25 83 MET A O 1
ATOM 644 N N . TYR A 1 84 ? -16.425 1.946 25.416 1.00 72.62 84 TYR A N 1
ATOM 645 C CA . TYR A 1 84 ? -16.346 2.849 26.568 1.00 72.62 84 TYR A CA 1
ATOM 646 C C . TYR A 1 84 ? -17.718 3.326 27.047 1.00 72.62 84 TYR A C 1
ATOM 648 O O . TYR A 1 84 ? -17.975 3.340 28.247 1.00 72.62 84 TYR A O 1
ATOM 656 N N . ARG A 1 85 ? -18.652 3.650 26.141 1.00 70.31 85 ARG A N 1
ATOM 657 C CA . ARG A 1 85 ? -20.033 3.997 26.532 1.00 70.31 85 ARG A CA 1
ATOM 658 C C . ARG A 1 85 ? -20.790 2.848 27.196 1.00 70.31 85 ARG A C 1
ATOM 660 O O . ARG A 1 85 ? -21.679 3.114 27.996 1.00 70.31 85 ARG A O 1
ATOM 667 N N . ARG A 1 86 ? -20.495 1.599 26.828 1.00 70.25 86 ARG A N 1
ATOM 668 C CA . ARG A 1 86 ? -21.116 0.402 27.420 1.00 70.25 86 ARG A CA 1
ATOM 669 C C . ARG A 1 86 ? -20.488 0.033 28.762 1.00 70.25 86 ARG A C 1
ATOM 671 O O . ARG A 1 86 ? -21.210 -0.380 29.659 1.00 70.25 86 ARG A O 1
ATOM 678 N N . ALA A 1 87 ? -19.171 0.182 28.883 1.00 65.25 87 ALA A N 1
ATOM 679 C CA . ALA A 1 87 ? -18.410 -0.108 30.094 1.00 65.25 87 ALA A CA 1
ATOM 680 C C . ALA A 1 87 ? -18.512 1.009 31.142 1.00 65.25 87 ALA A C 1
ATOM 682 O O . ALA A 1 87 ? -18.345 0.750 32.329 1.00 65.25 87 ALA A O 1
ATOM 683 N N . SER A 1 88 ? -18.807 2.243 30.723 1.00 50.88 88 SER A N 1
ATOM 684 C CA . SER A 1 88 ? -19.128 3.338 31.632 1.00 50.88 88 SER A CA 1
ATOM 685 C C . SER A 1 88 ? -20.499 3.070 32.260 1.00 50.88 88 SER A C 1
ATOM 687 O O . SER A 1 88 ? -21.516 3.116 31.555 1.00 50.88 88 SER A O 1
ATOM 689 N N . PRO A 1 89 ? -20.578 2.809 33.577 1.00 55.25 89 PRO A N 1
ATOM 690 C CA . PRO A 1 89 ? -21.855 2.821 34.250 1.00 55.25 89 PRO A CA 1
ATOM 691 C C . PRO A 1 89 ? -22.326 4.268 34.174 1.00 55.25 89 PRO A C 1
ATOM 693 O O . PRO A 1 89 ? -21.732 5.152 34.791 1.00 55.25 89 PRO A O 1
ATOM 696 N N . ARG A 1 90 ? -23.388 4.541 33.408 1.00 54.00 90 ARG A N 1
ATOM 697 C CA . ARG A 1 90 ? -24.139 5.779 33.604 1.00 54.00 90 ARG A CA 1
ATOM 698 C C . ARG A 1 90 ? -24.495 5.822 35.085 1.00 54.00 90 ARG A C 1
ATOM 700 O O . ARG A 1 90 ? -25.368 5.075 35.527 1.00 54.00 90 ARG A O 1
ATOM 707 N N . ALA A 1 91 ? -23.830 6.705 35.827 1.00 50.22 91 ALA A N 1
ATOM 708 C CA . ALA A 1 91 ? -24.390 7.267 37.034 1.00 50.22 91 ALA A CA 1
ATOM 709 C C . ALA A 1 91 ? -25.808 7.693 36.652 1.00 50.22 91 ALA A C 1
ATOM 711 O O . ALA A 1 91 ? -26.001 8.562 35.798 1.00 50.22 91 ALA A O 1
ATOM 712 N N . ARG A 1 92 ? -26.806 6.999 37.201 1.00 45.38 92 ARG A N 1
ATOM 713 C CA . ARG A 1 92 ? -28.203 7.424 37.165 1.00 45.38 92 ARG A CA 1
ATOM 714 C C . ARG A 1 92 ? -28.310 8.672 38.046 1.00 45.38 92 ARG A C 1
ATOM 716 O O . ARG A 1 92 ? -28.843 8.616 39.142 1.00 45.38 92 ARG A O 1
ATOM 723 N N . GLY A 1 93 ? -27.706 9.770 37.608 1.00 44.78 93 GLY A N 1
ATOM 724 C CA . GLY A 1 93 ? -27.921 11.089 38.172 1.00 44.78 93 GLY A CA 1
ATOM 725 C C . GLY A 1 93 ? -29.085 11.698 37.420 1.00 44.78 93 GLY A C 1
ATOM 726 O O . GLY A 1 93 ? -28.955 11.995 36.233 1.00 44.78 93 GLY A O 1
ATOM 727 N N . ASN A 1 94 ? -30.228 11.801 38.093 1.00 40.28 94 ASN A N 1
ATOM 728 C CA . ASN A 1 94 ? -31.375 12.579 37.651 1.00 40.28 94 ASN A CA 1
ATOM 729 C C . ASN A 1 94 ? -30.903 13.908 37.056 1.00 40.28 94 ASN A C 1
ATOM 731 O O . ASN A 1 94 ? -30.251 14.702 37.731 1.00 40.28 94 ASN A O 1
ATOM 735 N N . VAL A 1 95 ? -31.259 14.156 35.797 1.00 42.78 95 VAL A N 1
ATOM 736 C CA . VAL A 1 95 ? -31.215 15.500 35.225 1.00 42.78 95 VAL A CA 1
ATOM 737 C C . VAL A 1 95 ? -32.431 16.234 35.784 1.00 42.78 95 VAL A C 1
ATOM 739 O O . VAL A 1 95 ? -33.446 16.389 35.109 1.00 42.78 95 VAL A O 1
ATOM 742 N N . GLU A 1 96 ? -32.361 16.610 37.059 1.00 40.34 96 GLU A N 1
ATOM 743 C CA . GLU A 1 96 ? -33.228 17.656 37.577 1.00 40.34 96 GLU A CA 1
ATOM 744 C C . GLU A 1 96 ? -32.703 18.988 37.053 1.00 40.34 96 GLU A C 1
ATOM 746 O O . GLU A 1 96 ? -31.529 19.334 37.186 1.00 40.34 96 GLU A O 1
ATOM 751 N N . ARG A 1 97 ? -33.600 19.701 36.371 1.00 50.66 97 ARG A N 1
ATOM 752 C CA . ARG A 1 97 ? -33.445 21.109 36.027 1.00 50.66 97 ARG A CA 1
ATOM 753 C C . ARG A 1 97 ? -33.164 21.875 37.319 1.00 50.66 97 ARG A C 1
ATOM 755 O O . ARG A 1 97 ? -34.033 21.937 38.179 1.00 50.66 97 ARG A O 1
ATOM 762 N N . GLY A 1 98 ? -31.986 22.468 37.420 1.00 34.16 98 GLY A N 1
ATOM 763 C CA . GLY A 1 98 ? -31.624 23.358 38.509 1.00 34.16 98 GLY A CA 1
ATOM 764 C C . GLY A 1 98 ? -30.587 24.342 38.008 1.00 34.16 98 GLY A C 1
ATOM 765 O O . GLY A 1 98 ? -29.417 23.992 37.860 1.00 34.16 98 GLY A O 1
ATOM 766 N N . ASP A 1 99 ? -31.053 25.546 37.690 1.00 50.03 99 ASP A N 1
ATOM 767 C CA . ASP A 1 99 ? -30.238 26.749 37.771 1.00 50.03 99 ASP A CA 1
ATOM 768 C C . ASP A 1 99 ? -29.513 26.765 39.124 1.00 50.03 99 ASP A C 1
ATOM 770 O O . ASP A 1 99 ? -30.125 26.507 40.156 1.00 50.03 99 ASP A O 1
ATOM 774 N N . GLU A 1 100 ? -28.212 27.052 39.089 1.00 41.16 100 GLU A N 1
ATOM 775 C CA . GLU A 1 100 ? -27.512 28.013 39.952 1.00 41.16 100 GLU A CA 1
ATOM 776 C C . GLU A 1 100 ? -26.089 27.584 40.332 1.00 41.16 100 GLU A C 1
ATOM 778 O O . GLU A 1 100 ? -25.760 26.435 40.619 1.00 41.16 100 GLU A O 1
ATOM 783 N N . SER A 1 101 ? -25.255 28.621 40.429 1.00 39.44 101 SER A N 1
ATOM 784 C CA . SER A 1 101 ? -24.015 28.713 41.205 1.00 39.44 101 SER A CA 1
ATOM 785 C C . SER A 1 101 ? -22.759 28.024 40.654 1.00 39.44 101 SER A C 1
ATOM 787 O O . SER A 1 101 ? -22.288 26.977 41.085 1.00 39.44 101 SER A O 1
ATOM 789 N N . GLN A 1 102 ? -22.126 28.752 39.731 1.00 49.19 102 GLN A N 1
ATOM 790 C CA . GLN A 1 102 ? -20.734 29.204 39.847 1.00 49.19 102 GLN A CA 1
ATOM 791 C C . GLN A 1 102 ? -19.883 28.540 40.952 1.00 49.19 102 GLN A C 1
ATOM 793 O O . GLN A 1 102 ? -19.636 29.126 42.004 1.00 49.19 102 GLN A O 1
ATOM 798 N N . HIS A 1 103 ? -19.277 27.393 40.656 1.00 41.88 103 HIS A N 1
ATOM 799 C CA . HIS A 1 103 ? -17.988 27.032 41.242 1.00 41.88 103 HIS A CA 1
ATOM 800 C C . HIS A 1 103 ? -17.056 26.540 40.139 1.00 41.88 103 HIS A C 1
ATOM 802 O O . HIS A 1 103 ? -17.079 25.388 39.709 1.00 41.88 103 HIS A O 1
ATOM 808 N N . LYS A 1 104 ? -16.233 27.478 39.656 1.00 49.25 104 LYS A N 1
ATOM 809 C CA . LYS A 1 104 ? -15.124 27.250 38.728 1.00 49.25 104 LYS A CA 1
ATOM 810 C C . LYS A 1 104 ? -14.091 26.333 39.390 1.00 49.25 104 LYS A C 1
ATOM 812 O O . LYS A 1 104 ? -13.078 26.800 39.903 1.00 49.25 104 LYS A O 1
ATOM 817 N N . ARG A 1 105 ? -14.304 25.018 39.346 1.00 51.97 105 ARG A N 1
ATOM 818 C CA . ARG A 1 105 ? -13.194 24.068 39.442 1.00 51.97 105 ARG A CA 1
ATOM 819 C C . ARG A 1 105 ? -12.452 24.142 38.115 1.00 51.97 105 ARG A C 1
ATOM 821 O O . ARG A 1 105 ? -12.952 23.680 37.094 1.00 51.97 105 ARG A O 1
ATOM 828 N N . ARG A 1 106 ? -11.285 24.792 38.123 1.00 48.56 106 ARG A N 1
ATOM 829 C CA . ARG A 1 106 ? -10.308 24.697 37.035 1.00 48.56 106 ARG A CA 1
ATOM 830 C C . ARG A 1 106 ? -9.940 23.220 36.901 1.00 48.56 106 ARG A C 1
ATOM 832 O O . ARG A 1 106 ? -9.117 22.721 37.659 1.00 48.56 106 ARG A O 1
ATOM 839 N N . GLY A 1 107 ? -10.604 22.518 35.987 1.00 45.88 107 GLY A N 1
ATOM 840 C CA . GLY A 1 107 ? -10.104 21.247 35.495 1.00 45.88 107 GLY A CA 1
ATOM 841 C C . GLY A 1 107 ? -8.727 21.519 34.912 1.00 45.88 107 GLY A C 1
ATOM 842 O O . GLY A 1 107 ? -8.579 22.409 34.073 1.00 45.88 107 GLY A O 1
ATOM 843 N N . ILE A 1 108 ? -7.716 20.818 35.413 1.00 51.66 108 ILE A N 1
ATOM 844 C CA . ILE A 1 108 ? -6.417 20.764 34.756 1.00 51.66 108 ILE A CA 1
ATOM 845 C C . ILE A 1 108 ? -6.698 20.097 33.413 1.00 51.66 108 ILE A C 1
ATOM 847 O O . ILE A 1 108 ? -6.916 18.889 33.338 1.00 51.66 108 ILE A O 1
ATOM 851 N N . VAL A 1 109 ? -6.794 20.909 32.363 1.00 45.16 109 VAL A N 1
ATOM 852 C CA . VAL A 1 109 ? -6.722 20.412 30.998 1.00 45.16 109 VAL A CA 1
ATOM 853 C C . VAL A 1 109 ? -5.281 19.962 30.858 1.00 45.16 109 VAL A C 1
ATOM 855 O O . VAL A 1 109 ? -4.379 20.783 30.700 1.00 45.16 109 VAL A O 1
ATOM 858 N N . PHE A 1 110 ? -5.043 18.664 31.018 1.00 41.16 110 PHE A N 1
ATOM 859 C CA . PHE A 1 110 ? -3.832 18.083 30.479 1.00 41.16 110 PHE A CA 1
ATOM 860 C C . PHE A 1 110 ? -3.916 18.330 28.974 1.00 41.16 110 PHE A C 1
ATOM 862 O O . PHE A 1 110 ? -4.706 17.692 28.278 1.00 41.16 110 PHE A O 1
ATOM 869 N N . ASN A 1 111 ? -3.169 19.324 28.494 1.00 46.34 111 ASN A N 1
ATOM 870 C CA . ASN A 1 111 ? -2.847 19.462 27.082 1.00 46.34 111 ASN A CA 1
ATOM 871 C C . ASN A 1 111 ? -1.959 18.262 26.741 1.00 46.34 111 ASN A C 1
ATOM 873 O O . ASN A 1 111 ? -0.738 18.356 26.748 1.00 46.34 111 ASN A O 1
ATOM 877 N N . LEU A 1 112 ? -2.591 17.100 26.587 1.00 50.47 112 LEU A N 1
ATOM 878 C CA . LEU A 1 112 ? -1.957 15.883 26.116 1.00 50.47 112 LEU A CA 1
ATOM 879 C C . LEU A 1 112 ? -1.711 16.108 24.635 1.00 50.47 112 LEU A C 1
ATOM 881 O O . LEU A 1 112 ? -2.657 16.169 23.844 1.00 50.47 112 LEU A O 1
ATOM 885 N N . ASP A 1 113 ? -0.442 16.303 24.289 1.00 48.41 113 ASP A N 1
ATOM 886 C CA . ASP A 1 113 ? 0.002 16.391 22.911 1.00 48.41 113 ASP A CA 1
ATOM 887 C C . ASP A 1 113 ? -0.454 15.124 22.187 1.00 48.41 113 ASP A C 1
ATOM 889 O O . ASP A 1 113 ? 0.033 14.014 22.402 1.00 48.41 113 ASP A O 1
ATOM 893 N N . SER A 1 114 ? -1.461 15.299 21.334 1.00 55.44 114 SER A N 1
ATOM 894 C CA . SER A 1 114 ? -2.181 14.233 20.627 1.00 55.44 114 SER A CA 1
ATOM 895 C C . SER A 1 114 ? -1.310 13.349 19.715 1.00 55.44 114 SER A C 1
ATOM 897 O O . SER A 1 114 ? -1.823 12.410 19.111 1.00 55.44 114 SER A O 1
ATOM 899 N N . GLY A 1 115 ? -0.006 13.631 19.613 1.00 51.47 115 GLY A N 1
ATOM 900 C CA . GLY A 1 115 ? 0.966 12.853 18.847 1.00 51.47 115 GLY A CA 1
ATOM 901 C C . GLY A 1 115 ? 1.699 11.777 19.653 1.00 51.47 115 GLY A C 1
ATOM 902 O O . GLY A 1 115 ? 1.944 10.698 19.117 1.00 51.47 115 GLY A O 1
ATOM 903 N N . GLU A 1 116 ? 2.008 12.017 20.931 1.00 50.03 116 GLU A N 1
ATOM 904 C CA . GLU A 1 116 ? 2.833 11.087 21.722 1.00 50.03 116 GLU A CA 1
ATOM 905 C C . GLU A 1 116 ? 2.066 9.807 22.067 1.00 50.03 116 GLU A C 1
ATOM 907 O O . GLU A 1 116 ? 2.602 8.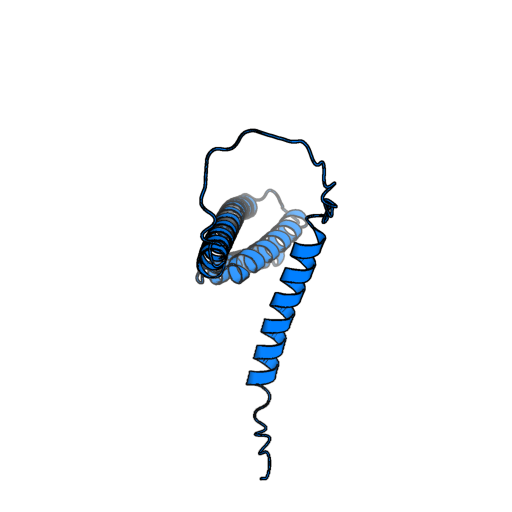710 21.953 1.00 50.03 116 GLU A O 1
ATOM 912 N N . HIS A 1 117 ? 0.765 9.909 22.352 1.00 51.59 117 HIS A N 1
ATOM 913 C CA . HIS A 1 117 ? -0.070 8.738 22.640 1.00 51.59 117 HIS A CA 1
ATOM 914 C C . HIS A 1 117 ? -0.277 7.817 21.442 1.00 51.59 117 HIS A C 1
ATOM 916 O O . HIS A 1 117 ? -0.424 6.615 21.633 1.00 51.59 117 HIS A O 1
ATOM 922 N N . VAL A 1 118 ? -0.288 8.350 20.217 1.00 52.59 118 VAL A N 1
ATOM 923 C CA . VAL A 1 118 ? -0.389 7.517 19.011 1.00 52.59 118 VAL A CA 1
ATOM 924 C C . VAL A 1 118 ? 0.905 6.739 18.820 1.00 52.59 118 VAL A C 1
ATOM 926 O O . VAL A 1 118 ? 0.851 5.561 18.488 1.00 52.59 118 VAL A O 1
ATOM 929 N N . PHE A 1 119 ? 2.055 7.362 19.088 1.00 48.69 119 PHE A N 1
ATOM 930 C CA . PHE A 1 119 ? 3.345 6.685 19.018 1.00 48.69 119 PHE A CA 1
ATOM 931 C C . PHE A 1 119 ? 3.471 5.612 20.104 1.00 48.69 119 PHE A C 1
ATOM 933 O O . PHE A 1 119 ? 3.758 4.468 19.777 1.00 48.69 119 PHE A O 1
ATOM 940 N N . SER A 1 120 ? 3.123 5.925 21.355 1.00 52.41 120 SER A N 1
ATOM 941 C CA . SER A 1 120 ? 3.145 4.955 22.457 1.00 52.41 120 SER A CA 1
ATOM 942 C C . SER A 1 120 ? 2.112 3.836 22.290 1.00 52.41 120 SER A C 1
ATOM 944 O O . SER A 1 120 ? 2.369 2.702 22.679 1.00 52.41 120 SER A O 1
ATOM 946 N N . ALA A 1 121 ? 0.942 4.116 21.703 1.00 55.16 121 ALA A N 1
ATOM 947 C CA . ALA A 1 121 ? -0.056 3.090 21.391 1.00 55.16 121 ALA A CA 1
ATOM 948 C C . ALA A 1 121 ? 0.387 2.200 20.222 1.00 55.16 121 ALA A C 1
ATOM 950 O O . ALA A 1 121 ? 0.150 0.996 20.253 1.00 55.16 121 ALA A O 1
ATOM 951 N N . LEU A 1 122 ? 1.055 2.766 19.211 1.00 52.81 122 LEU A N 1
ATOM 952 C CA . LEU A 1 122 ? 1.662 1.994 18.127 1.00 52.81 122 LEU A CA 1
ATOM 953 C C . LEU A 1 122 ? 2.835 1.147 18.638 1.00 52.81 122 LEU A C 1
ATOM 955 O O . LEU A 1 122 ? 2.914 -0.025 18.284 1.00 52.81 122 LEU A O 1
ATOM 959 N N . GLU A 1 123 ? 3.678 1.686 19.523 1.00 52.47 123 GLU A N 1
ATOM 960 C CA . GLU A 1 123 ? 4.729 0.925 20.209 1.00 52.47 123 GLU A CA 1
ATOM 961 C C . GLU A 1 123 ? 4.132 -0.198 21.070 1.00 52.47 123 GLU A C 1
ATOM 963 O O . GLU A 1 123 ? 4.592 -1.337 21.001 1.00 52.47 123 GLU A O 1
ATOM 968 N N . ALA A 1 124 ? 3.055 0.067 21.816 1.00 54.44 124 ALA A N 1
ATOM 969 C CA . ALA A 1 124 ? 2.365 -0.952 22.606 1.00 54.44 124 ALA A CA 1
ATOM 970 C C . ALA A 1 124 ? 1.746 -2.058 21.734 1.00 54.44 124 ALA A C 1
ATOM 972 O O . ALA A 1 124 ? 1.841 -3.229 22.094 1.00 54.44 124 ALA A O 1
ATOM 973 N N . LEU A 1 125 ? 1.172 -1.721 20.571 1.00 53.78 125 LEU A N 1
ATOM 974 C CA . LEU A 1 125 ? 0.662 -2.711 19.613 1.00 53.78 125 LEU A CA 1
ATOM 975 C C . LEU A 1 125 ? 1.793 -3.572 19.036 1.00 53.78 125 LEU A C 1
ATOM 977 O O . LEU A 1 125 ? 1.651 -4.791 18.983 1.00 53.78 125 LEU A O 1
ATOM 981 N N . THR A 1 126 ? 2.947 -2.978 18.709 1.00 58.31 126 THR A N 1
ATOM 982 C CA . THR A 1 126 ? 4.126 -3.756 18.288 1.00 58.31 126 THR A CA 1
ATOM 983 C C . THR A 1 126 ? 4.686 -4.645 19.403 1.00 58.31 126 THR A C 1
ATOM 985 O O . THR A 1 126 ? 5.263 -5.693 19.124 1.00 58.31 126 THR A O 1
ATOM 988 N N . LEU A 1 127 ? 4.493 -4.267 20.672 1.00 54.19 127 LEU A N 1
ATOM 989 C CA . LEU A 1 127 ? 4.933 -5.046 21.830 1.00 54.19 127 LEU A CA 1
ATOM 990 C C . LEU A 1 127 ? 3.999 -6.235 22.103 1.00 54.19 127 LEU A C 1
ATOM 992 O O . LEU A 1 127 ? 4.480 -7.300 22.475 1.00 54.19 127 LEU A O 1
ATOM 996 N N . VAL A 1 128 ? 2.691 -6.088 21.859 1.00 57.00 128 VAL A N 1
ATOM 997 C CA . VAL A 1 128 ? 1.726 -7.201 21.909 1.00 57.00 128 VAL A CA 1
ATOM 998 C C . VAL A 1 128 ? 2.001 -8.207 20.793 1.00 57.00 128 VAL A C 1
ATOM 1000 O O . VAL A 1 128 ? 2.105 -9.393 21.083 1.00 57.00 128 VAL A O 1
ATOM 1003 N N . GLU A 1 129 ? 2.226 -7.751 19.557 1.00 56.59 129 GLU A N 1
ATOM 1004 C CA . GLU A 1 129 ? 2.590 -8.638 18.438 1.00 56.59 129 GLU A CA 1
ATOM 1005 C C . GLU A 1 129 ? 3.916 -9.380 18.710 1.00 56.59 129 GLU A C 1
ATOM 1007 O O . GLU A 1 129 ? 4.032 -10.577 18.449 1.00 56.59 129 GLU A O 1
ATOM 1012 N N . PHE A 1 130 ? 4.901 -8.711 19.324 1.00 55.31 130 PHE A N 1
ATOM 1013 C CA . PHE A 1 130 ? 6.154 -9.343 19.751 1.00 55.31 130 PHE A CA 1
ATOM 1014 C C . PHE A 1 130 ? 5.965 -10.354 20.898 1.00 55.31 130 PHE A C 1
ATOM 1016 O O . PHE A 1 130 ? 6.614 -11.403 20.907 1.00 55.31 130 PHE A O 1
ATOM 1023 N N . LEU A 1 131 ? 5.096 -10.066 21.874 1.00 55.81 131 LEU A N 1
ATOM 1024 C CA . LEU A 1 131 ? 4.798 -10.980 22.981 1.00 55.81 131 LEU A CA 1
ATOM 1025 C C . LEU A 1 131 ? 3.999 -12.202 22.515 1.00 55.81 131 LEU A C 1
ATOM 1027 O O . LEU A 1 131 ? 4.323 -13.310 22.932 1.00 55.81 131 LEU A O 1
ATOM 1031 N N . GLU A 1 132 ? 3.040 -12.036 21.603 1.00 58.78 132 GLU A N 1
ATOM 1032 C CA . GLU A 1 132 ? 2.314 -13.147 20.972 1.00 58.78 132 GLU A CA 1
ATOM 1033 C C . GLU A 1 132 ? 3.257 -14.027 20.128 1.00 58.78 132 GLU A C 1
ATOM 1035 O O . GLU A 1 132 ? 3.167 -15.259 20.172 1.00 58.78 132 GLU A O 1
ATOM 1040 N N . GLU A 1 133 ? 4.232 -13.431 19.426 1.00 55.97 133 GLU A N 1
ATOM 1041 C CA . GLU A 1 133 ? 5.288 -14.181 18.730 1.00 55.97 133 GLU A CA 1
ATOM 1042 C C . GLU A 1 133 ? 6.230 -14.928 19.695 1.00 55.97 133 GLU A C 1
ATOM 1044 O O . GLU A 1 133 ? 6.677 -16.036 19.381 1.00 55.97 133 GLU A O 1
ATOM 1049 N N . GLN A 1 134 ? 6.531 -14.369 20.873 1.00 51.91 134 GLN A N 1
ATOM 1050 C CA . GLN A 1 134 ? 7.317 -15.045 21.917 1.00 51.91 134 GLN A CA 1
ATOM 1051 C C . GLN A 1 134 ? 6.525 -16.162 22.610 1.00 51.91 134 GLN A C 1
ATOM 1053 O O . GLN A 1 134 ? 7.082 -17.223 22.902 1.00 51.91 134 GLN A O 1
ATOM 1058 N N . GLU A 1 135 ? 5.227 -15.977 22.835 1.00 51.75 135 GLU A N 1
ATOM 1059 C CA . GLU A 1 135 ? 4.347 -16.985 23.428 1.00 51.75 135 GLU A CA 1
ATOM 1060 C C . GLU A 1 135 ? 4.151 -18.172 22.471 1.00 51.75 135 GLU A C 1
ATOM 1062 O O . GLU A 1 135 ? 4.322 -19.322 22.876 1.00 51.75 135 GLU A O 1
ATOM 1067 N N . CYS A 1 136 ? 3.973 -17.915 21.168 1.00 55.19 136 CYS A N 1
ATOM 1068 C CA . CYS A 1 136 ? 3.952 -18.963 20.138 1.00 55.19 136 CYS A CA 1
ATOM 1069 C C . CYS A 1 136 ? 5.287 -19.716 19.998 1.00 55.19 136 CYS A C 1
ATOM 1071 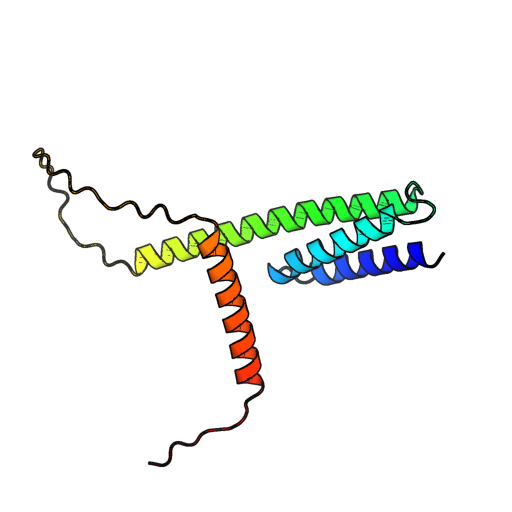O O . CYS A 1 136 ? 5.301 -20.874 19.575 1.00 55.19 136 CYS A O 1
ATOM 1073 N N . ARG A 1 137 ? 6.420 -19.088 20.345 1.00 51.66 137 ARG A N 1
ATOM 1074 C CA . ARG A 1 137 ? 7.752 -19.723 20.325 1.00 51.66 137 ARG A CA 1
ATOM 1075 C C . ARG A 1 137 ? 8.130 -20.403 21.642 1.00 51.66 137 ARG A C 1
ATOM 1077 O O . ARG A 1 137 ? 9.009 -21.265 21.638 1.00 51.66 137 ARG A O 1
ATOM 1084 N N . SER A 1 138 ? 7.495 -20.058 22.760 1.00 49.44 138 SER A N 1
ATOM 1085 C CA . SER A 1 138 ? 7.825 -20.598 24.083 1.00 49.44 138 SER A CA 1
ATOM 1086 C C . SER A 1 138 ? 6.906 -21.757 24.480 1.00 49.44 138 SER A C 1
ATOM 1088 O O . SER A 1 138 ? 6.179 -21.728 25.466 1.00 49.44 138 SER A O 1
ATOM 1090 N N . THR A 1 139 ? 7.007 -22.880 23.766 1.00 49.94 139 THR A N 1
ATOM 1091 C CA . THR A 1 139 ? 6.474 -24.169 24.241 1.00 49.94 139 THR A CA 1
ATOM 1092 C C . THR A 1 139 ? 7.316 -24.725 25.397 1.00 49.94 139 THR A C 1
ATOM 1094 O O . THR A 1 139 ? 7.932 -25.787 25.292 1.00 49.94 139 THR A O 1
ATOM 1097 N N . LYS A 1 140 ? 7.361 -24.019 26.529 1.00 55.97 140 LYS A N 1
ATOM 1098 C CA . LYS A 1 140 ? 7.796 -24.576 27.811 1.00 55.97 140 LYS A CA 1
ATOM 1099 C C . LYS A 1 140 ? 6.658 -24.414 28.806 1.00 55.97 140 LYS A C 1
ATOM 1101 O O . LYS A 1 140 ? 6.503 -23.369 29.423 1.00 55.97 140 LYS A O 1
ATOM 1106 N N . GLN A 1 141 ? 5.874 -25.484 28.958 1.00 48.09 141 GLN A N 1
ATOM 1107 C CA . GLN A 1 141 ? 4.949 -25.647 30.077 1.00 48.09 141 GLN A CA 1
ATOM 1108 C C . GLN A 1 141 ? 5.716 -25.449 31.389 1.00 48.09 141 GLN A C 1
ATOM 1110 O O . GLN A 1 141 ? 6.455 -26.336 31.819 1.00 48.09 141 GLN A O 1
ATOM 1115 N N . VAL A 1 142 ? 5.522 -24.308 32.043 1.00 50.72 142 VAL A N 1
ATOM 1116 C CA . VAL A 1 142 ? 5.865 -24.160 33.455 1.00 50.72 142 VAL A CA 1
ATOM 1117 C C . VAL A 1 142 ? 4.732 -24.817 34.234 1.00 50.72 142 VAL A C 1
ATOM 1119 O O . VAL A 1 142 ? 3.661 -24.244 34.418 1.00 50.72 142 VAL A O 1
ATOM 1122 N N . ARG A 1 143 ? 4.940 -26.076 34.632 1.00 48.75 143 ARG A N 1
ATOM 1123 C CA . ARG A 1 143 ? 4.083 -26.731 35.621 1.00 48.75 143 ARG A CA 1
ATOM 1124 C C . ARG A 1 143 ? 4.398 -26.105 36.973 1.00 48.75 143 ARG A C 1
ATOM 1126 O O . ARG A 1 143 ? 5.497 -26.297 37.487 1.00 48.75 143 ARG A O 1
ATOM 1133 N N . PHE A 1 144 ? 3.446 -25.379 37.543 1.00 45.53 144 PHE A N 1
ATOM 1134 C CA . PHE A 1 144 ? 3.489 -25.086 38.968 1.00 45.53 144 PHE A CA 1
ATOM 1135 C C . PHE A 1 144 ? 3.243 -26.408 39.702 1.00 45.53 144 PHE A C 1
ATOM 1137 O O . PHE A 1 144 ? 2.193 -27.028 39.538 1.00 45.53 144 PHE A O 1
ATOM 1144 N N . ALA A 1 145 ? 4.262 -26.894 40.409 1.00 49.28 145 ALA A N 1
ATOM 1145 C CA . ALA A 1 145 ? 4.097 -27.991 41.349 1.00 49.28 145 ALA A CA 1
ATOM 1146 C C . ALA A 1 145 ? 3.255 -27.479 42.527 1.00 49.28 145 ALA A C 1
ATOM 1148 O O . ALA A 1 145 ? 3.552 -26.407 43.057 1.00 49.28 145 ALA A O 1
ATOM 1149 N N . ASN A 1 146 ? 2.195 -28.222 42.857 1.00 45.75 146 ASN A N 1
ATOM 1150 C CA . ASN A 1 146 ? 1.387 -28.021 44.063 1.00 45.75 146 ASN A CA 1
ATOM 1151 C C . ASN A 1 146 ? 2.222 -28.201 45.331 1.00 45.75 146 ASN A C 1
ATOM 1153 O O . ASN A 1 146 ? 3.104 -29.092 45.320 1.00 45.75 146 ASN A O 1
#

Sequence (146 aa):
MAAFAHLQNLHAQITNILAVPSLLSYSRALSTIEEFTKIAKSSPNPHSPAILALKHNCNVYKMLCNKSIRHLIAQASAHEHKMYRRASPRARGNVERGDESQHKRRGIVFNLDSGEHVFSALEALTLVEFLEEQECRSTKQVRFAN

Organism: NCBI:txid37992

pLDDT: mean 73.24, std 20.18, range [34.16, 95.31]

Foldseek 3Di:
DVLLVVLVVLLVVLVVLPVDDDLVSLVVSLVSLVVSVVSLVVDPCNPPPSNVVSNVVSVVSNVVSVVSNVVVVVVVVVVVVVVCVVVDDPPPDDPDDDDDDDDPPPDPPPPPPPPVVVVVVVVVVVVVVVVVVVVVVPPDPPDDDD

Radius of gyration: 25.11 Å; chains: 1; bounding box: 52×57×65 Å

Secondary structure (DSSP, 8-state):
-HHHHHHHHHHHHHHHHHTS-SHHHHHHHHHHHHHHHHHHHHSS-TT-HHHHHHHHHHHHHHHHHHHHHHHHHHHHHHHHHHHHHHHS-------------------------TTHHHHHHHHHHHHHHHHHHHHHH---------